Protein AF-A0A353UCX5-F1 (afdb_monomer_lite)

Foldseek 3Di:
DDPPPPPVVPPQPVVQLVVLVVVLVVLVCVCVVCVVVLCVQCVPDDVSVCVVVVSVVVNCVSVVSNVQSVCSNVVNDDDDPDPPPD

pLDDT: mean 86.73, std 15.55, range [43.47, 98.12]

Radius of gyration: 20.09 Å; chains: 1; bounding box: 61×15×47 Å

Sequence (86 aa):
MSGYNKNVRKKKPYGNMIVMGIIAIALYAALLLNQDVINNTFGKGGIYAFLPIITAFVFSYFHGAFTGSFWTVLGIEAAKKKREVK

Secondary structure (DSSP, 8-state):
---------PPP-HHHHHHHHHHHHHHHHHHHHTHHHHHHHHTT-GGGGHHHHHHHHHHHHHHHHHHHHHHHHHT--PPP------

Structure (mmCIF, N/CA/C/O backbone):
data_AF-A0A353UCX5-F1
#
_entry.id   AF-A0A353UCX5-F1
#
loop_
_atom_site.group_PDB
_atom_site.id
_atom_site.type_symbol
_atom_site.label_atom_id
_atom_site.label_alt_id
_atom_site.label_comp_id
_atom_site.label_asym_id
_atom_site.label_entity_id
_atom_site.label_seq_id
_atom_site.pdbx_PDB_ins_code
_atom_site.Cartn_x
_atom_site.Cartn_y
_atom_site.Cartn_z
_atom_site.occupancy
_atom_site.B_iso_or_equiv
_atom_site.a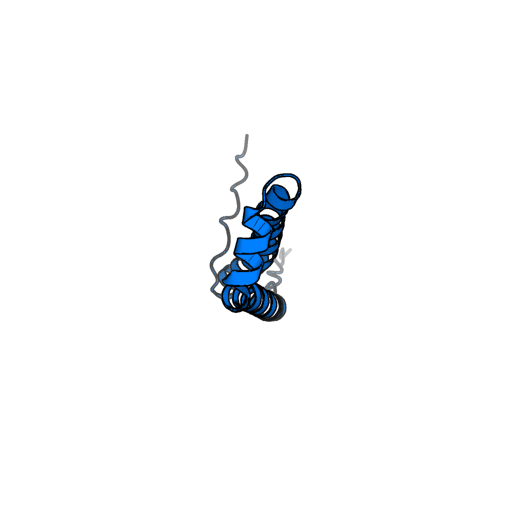uth_seq_id
_atom_site.auth_comp_id
_atom_site.auth_asym_id
_atom_site.auth_atom_id
_atom_site.pdbx_PDB_model_num
ATOM 1 N N . MET A 1 1 ? -44.770 -4.918 23.621 1.00 43.47 1 MET A N 1
ATOM 2 C CA . MET A 1 1 ? -43.672 -5.912 23.630 1.00 43.47 1 MET A CA 1
ATOM 3 C C . MET A 1 1 ? -42.394 -5.235 23.164 1.00 43.47 1 MET A C 1
ATOM 5 O O . MET A 1 1 ? -42.387 -4.638 22.098 1.00 43.47 1 MET A O 1
ATOM 9 N N . SER A 1 2 ? -41.371 -5.247 24.020 1.00 46.06 2 SER A N 1
ATOM 10 C CA . SER A 1 2 ? -40.095 -4.544 23.848 1.00 46.06 2 SER A CA 1
ATOM 11 C C . SER A 1 2 ? -39.315 -5.085 22.646 1.00 46.06 2 SER A C 1
ATOM 13 O O . SER A 1 2 ? -38.816 -6.209 22.672 1.00 46.06 2 SER A O 1
ATOM 15 N N . GLY A 1 3 ? -39.226 -4.284 21.582 1.00 52.47 3 GLY A N 1
ATOM 16 C CA . GLY A 1 3 ? -38.335 -4.523 20.451 1.00 52.47 3 GLY A CA 1
ATOM 17 C C . GLY A 1 3 ? -36.902 -4.225 20.871 1.00 52.47 3 GLY A C 1
ATOM 18 O O . GLY A 1 3 ? -36.398 -3.130 20.637 1.00 52.47 3 GLY A O 1
ATOM 19 N N . TYR A 1 4 ? -36.270 -5.185 21.546 1.00 48.81 4 TYR A N 1
ATOM 20 C CA . TYR A 1 4 ? -34.884 -5.102 21.992 1.00 48.81 4 TYR A CA 1
ATOM 21 C C . TYR A 1 4 ? -33.976 -4.936 20.763 1.00 48.81 4 TYR A C 1
ATOM 23 O O . TYR A 1 4 ? -33.613 -5.903 20.087 1.00 48.81 4 TYR A O 1
ATOM 31 N N . ASN A 1 5 ? -33.640 -3.684 20.436 1.00 54.84 5 ASN A N 1
ATOM 32 C CA . ASN A 1 5 ? -32.642 -3.342 19.435 1.00 54.84 5 ASN A CA 1
ATOM 33 C C . ASN A 1 5 ? -31.287 -3.764 19.999 1.00 54.84 5 ASN A C 1
ATOM 35 O O . ASN A 1 5 ? -30.603 -3.020 20.704 1.00 54.84 5 ASN A O 1
ATOM 39 N N . LYS A 1 6 ? -30.949 -5.025 19.739 1.00 44.62 6 LYS A N 1
ATOM 40 C CA . LYS A 1 6 ? -29.635 -5.592 19.986 1.00 44.62 6 LYS A CA 1
ATOM 41 C C . LYS A 1 6 ? -28.638 -4.851 19.101 1.00 44.62 6 LYS A C 1
ATOM 43 O O . LYS A 1 6 ? -28.312 -5.270 17.994 1.00 44.62 6 LYS A O 1
ATOM 48 N N . ASN A 1 7 ? -28.157 -3.728 19.628 1.00 54.50 7 ASN A N 1
ATOM 49 C CA . ASN A 1 7 ? -26.928 -3.073 19.224 1.00 54.50 7 ASN A CA 1
ATOM 50 C C . ASN A 1 7 ? -25.793 -4.057 19.505 1.00 54.50 7 ASN A C 1
ATOM 52 O O . ASN A 1 7 ? -25.119 -3.985 20.532 1.00 54.50 7 ASN A O 1
ATOM 56 N N . VAL A 1 8 ? -25.619 -5.032 18.612 1.00 52.78 8 VAL A N 1
ATOM 57 C CA . VAL A 1 8 ? -24.436 -5.880 18.594 1.00 52.78 8 VAL A CA 1
ATOM 58 C C . VAL A 1 8 ? -23.288 -4.917 18.326 1.00 52.78 8 VAL A C 1
ATOM 60 O O . VAL A 1 8 ? -23.096 -4.487 17.189 1.00 52.78 8 VAL A O 1
ATOM 63 N N . ARG A 1 9 ? -22.588 -4.487 19.385 1.00 56.50 9 ARG A N 1
ATOM 64 C CA . ARG A 1 9 ? -21.359 -3.699 19.271 1.00 56.50 9 ARG A CA 1
ATOM 65 C C . ARG A 1 9 ? -20.426 -4.513 18.382 1.00 56.50 9 ARG A C 1
ATOM 67 O O . ARG A 1 9 ? -19.852 -5.501 18.839 1.00 56.50 9 ARG A O 1
ATOM 74 N N . LYS A 1 10 ? -20.337 -4.160 17.097 1.00 63.25 10 LYS A N 1
ATOM 75 C CA . LYS A 1 10 ? -19.392 -4.798 16.183 1.00 63.25 10 LYS A CA 1
ATOM 76 C C . LYS A 1 10 ? -18.014 -4.619 16.810 1.00 63.25 10 LYS A C 1
ATOM 78 O O . LYS A 1 10 ? -17.621 -3.495 17.120 1.00 63.25 10 LYS A O 1
ATOM 83 N N . LYS A 1 11 ? -17.314 -5.726 17.081 1.00 73.19 11 LYS A N 1
ATOM 84 C CA . LYS A 1 11 ? -15.942 -5.654 17.590 1.00 73.19 11 LYS A CA 1
ATOM 85 C C . LYS A 1 11 ? -15.118 -4.851 16.586 1.00 73.19 11 LYS A C 1
ATOM 87 O O . LYS A 1 11 ? -15.156 -5.137 15.391 1.00 73.19 11 LYS A O 1
ATOM 92 N N . LYS A 1 12 ? -14.395 -3.845 17.081 1.00 82.62 12 LYS A N 1
ATOM 93 C CA . LYS A 1 12 ? -13.485 -3.043 16.261 1.00 82.62 12 LYS A CA 1
ATOM 94 C C . LYS A 1 12 ? -12.423 -3.962 15.629 1.00 82.62 12 LYS A C 1
ATOM 96 O O . LYS A 1 12 ? -11.904 -4.838 16.328 1.00 82.62 12 LYS A O 1
ATOM 101 N N . PRO A 1 13 ? -12.089 -3.793 14.338 1.00 90.56 13 PRO A N 1
ATOM 102 C CA . PRO A 1 13 ? -11.265 -4.734 13.575 1.00 90.56 13 PRO A CA 1
ATOM 103 C C . PRO A 1 13 ? -9.755 -4.572 13.839 1.00 90.56 13 PRO A C 1
ATOM 105 O O . PRO A 1 13 ? -8.960 -4.491 12.906 1.00 90.56 13 PRO A O 1
ATOM 108 N N . TYR A 1 14 ? -9.335 -4.543 15.109 1.00 92.38 14 TYR A N 1
ATOM 109 C CA . TYR A 1 14 ? -7.933 -4.331 15.499 1.00 92.38 14 TYR A CA 1
ATOM 110 C C . TYR A 1 14 ? -6.975 -5.364 14.894 1.00 92.38 14 TYR A C 1
ATOM 112 O O . TYR A 1 14 ? -5.933 -4.994 14.365 1.00 92.38 14 TYR A O 1
ATOM 120 N N . GLY A 1 15 ? -7.342 -6.650 14.929 1.00 91.69 15 GLY A N 1
ATOM 121 C CA . GLY A 1 15 ? -6.501 -7.718 14.380 1.00 91.69 15 GLY A CA 1
ATOM 122 C C . GLY A 1 15 ? -6.271 -7.558 12.877 1.00 91.69 15 GLY A C 1
ATOM 123 O O . GLY A 1 15 ? -5.135 -7.612 12.417 1.00 91.69 15 GLY A O 1
ATOM 124 N N . ASN A 1 16 ? -7.338 -7.268 12.124 1.00 91.44 16 ASN A N 1
ATOM 125 C CA . ASN A 1 16 ? -7.235 -7.030 10.686 1.00 91.44 16 ASN A CA 1
ATOM 126 C C . ASN A 1 16 ? -6.394 -5.782 10.378 1.00 91.44 16 ASN A C 1
ATOM 128 O O . ASN A 1 16 ? -5.558 -5.817 9.483 1.00 91.44 16 ASN A O 1
ATOM 132 N N . MET A 1 17 ? -6.565 -4.703 11.153 1.00 95.50 17 MET A N 1
ATOM 133 C CA . MET A 1 17 ? -5.764 -3.484 11.012 1.00 95.50 17 MET A CA 1
ATOM 134 C C . MET A 1 17 ? -4.269 -3.765 11.201 1.00 95.50 17 MET A C 1
ATOM 136 O O . MET A 1 17 ? -3.469 -3.335 10.377 1.00 95.50 17 MET A O 1
ATOM 140 N N . ILE A 1 18 ? -3.886 -4.492 12.254 1.00 96.69 18 ILE A N 1
ATOM 141 C CA . ILE A 1 18 ? -2.473 -4.772 12.548 1.00 96.69 18 ILE A CA 1
ATOM 142 C C . ILE A 1 18 ? -1.858 -5.654 11.460 1.00 96.69 18 ILE A C 1
ATOM 144 O O . ILE A 1 18 ? -0.807 -5.310 10.926 1.00 96.69 18 ILE A O 1
ATOM 148 N N . VAL A 1 19 ? -2.518 -6.755 11.087 1.00 97.25 19 VAL A N 1
ATOM 149 C CA . VAL A 1 19 ? -1.997 -7.681 10.068 1.00 97.25 19 VAL A CA 1
ATOM 150 C C . VAL A 1 19 ? -1.855 -6.985 8.714 1.00 97.25 19 VAL A C 1
ATOM 152 O O . VAL A 1 19 ? -0.781 -7.029 8.116 1.00 97.25 19 VAL A O 1
ATOM 155 N N . MET A 1 20 ? -2.896 -6.285 8.251 1.00 95.88 20 MET A N 1
ATOM 156 C CA . MET A 1 20 ? -2.842 -5.561 6.975 1.00 95.88 20 MET A CA 1
ATOM 157 C C . MET A 1 20 ? -1.833 -4.409 7.015 1.00 95.88 20 MET A C 1
ATOM 159 O O . MET A 1 20 ? -1.171 -4.151 6.015 1.00 95.88 20 MET A O 1
ATOM 163 N N . GLY A 1 21 ? -1.672 -3.748 8.165 1.00 96.19 21 GLY A N 1
ATOM 164 C CA . GLY A 1 21 ? -0.666 -2.707 8.369 1.00 96.19 21 GLY A CA 1
ATOM 165 C C . GLY A 1 21 ? 0.763 -3.242 8.272 1.00 96.19 21 GLY A C 1
ATOM 166 O O . GLY A 1 21 ? 1.575 -2.660 7.559 1.00 96.19 21 GLY A O 1
ATOM 167 N N . ILE A 1 22 ? 1.061 -4.379 8.911 1.00 98.12 22 ILE A N 1
ATOM 168 C CA . ILE A 1 22 ? 2.371 -5.045 8.805 1.00 98.12 22 ILE A CA 1
ATOM 169 C C . ILE A 1 22 ? 2.653 -5.439 7.353 1.00 98.12 22 ILE A C 1
ATOM 171 O O . ILE A 1 22 ? 3.743 -5.171 6.853 1.00 98.12 22 ILE A O 1
ATOM 175 N N . ILE A 1 23 ? 1.669 -6.021 6.659 1.00 97.94 23 ILE A N 1
ATOM 176 C CA . ILE A 1 23 ? 1.817 -6.389 5.244 1.00 97.94 23 ILE A CA 1
ATOM 177 C C . ILE A 1 23 ? 2.071 -5.142 4.389 1.00 97.94 23 ILE A C 1
ATOM 179 O O . ILE A 1 23 ? 2.991 -5.143 3.576 1.00 97.94 23 ILE A O 1
ATOM 183 N N . ALA A 1 24 ? 1.312 -4.061 4.588 1.00 97.38 24 ALA A N 1
ATOM 184 C CA . ALA A 1 24 ? 1.509 -2.815 3.853 1.00 97.38 24 ALA A CA 1
ATOM 185 C C . ALA A 1 24 ? 2.909 -2.229 4.098 1.00 97.38 24 ALA A C 1
ATOM 187 O O . ALA A 1 24 ? 3.591 -1.876 3.139 1.00 97.38 24 ALA A O 1
ATOM 188 N N . ILE A 1 25 ? 3.369 -2.178 5.353 1.00 97.88 25 ILE A N 1
ATOM 189 C CA . ILE A 1 25 ? 4.720 -1.713 5.702 1.00 97.88 25 ILE A CA 1
ATOM 190 C C . ILE A 1 25 ? 5.779 -2.582 5.023 1.00 97.88 25 ILE A C 1
ATOM 192 O O . ILE A 1 25 ? 6.705 -2.041 4.425 1.00 97.88 25 ILE A O 1
ATOM 196 N N . ALA A 1 26 ? 5.635 -3.908 5.067 1.00 98.06 26 ALA A N 1
ATOM 197 C CA . ALA A 1 26 ? 6.565 -4.828 4.421 1.00 98.06 26 ALA A CA 1
ATOM 198 C C . ALA A 1 26 ? 6.609 -4.624 2.898 1.00 98.06 26 ALA A C 1
ATOM 200 O O . ALA A 1 26 ? 7.693 -4.604 2.320 1.00 98.06 26 ALA A O 1
ATOM 201 N N . LEU A 1 27 ? 5.455 -4.410 2.258 1.00 97.56 27 LEU A N 1
ATOM 202 C CA . LEU A 1 27 ? 5.374 -4.096 0.831 1.00 97.56 27 LEU A CA 1
ATOM 203 C C . LEU A 1 27 ? 6.094 -2.781 0.507 1.00 97.56 27 LEU A C 1
ATOM 205 O O . LEU A 1 27 ? 6.949 -2.766 -0.377 1.00 97.56 27 LEU A O 1
ATOM 209 N N . TYR A 1 28 ? 5.808 -1.695 1.236 1.00 97.19 28 TYR A N 1
ATOM 210 C CA . TYR A 1 28 ? 6.495 -0.412 1.044 1.00 97.19 28 TYR A CA 1
ATOM 211 C C . TYR A 1 28 ? 8.000 -0.525 1.294 1.00 97.19 28 TYR A C 1
ATOM 213 O O . TYR A 1 28 ? 8.782 -0.009 0.501 1.00 97.19 28 TYR A O 1
ATOM 221 N N . ALA A 1 29 ? 8.417 -1.229 2.345 1.00 97.81 29 ALA A N 1
ATOM 222 C CA . ALA A 1 29 ? 9.827 -1.454 2.637 1.00 97.81 29 ALA A CA 1
ATOM 223 C C . ALA A 1 29 ? 10.509 -2.229 1.504 1.00 97.81 29 ALA A C 1
ATOM 225 O O . ALA A 1 29 ? 11.548 -1.799 1.016 1.00 97.81 29 ALA A O 1
ATOM 226 N N . ALA A 1 30 ? 9.908 -3.321 1.025 1.00 96.44 30 ALA A N 1
ATOM 227 C CA . ALA A 1 30 ? 10.450 -4.093 -0.088 1.00 96.44 30 ALA A CA 1
ATOM 228 C C . ALA A 1 30 ? 10.569 -3.248 -1.367 1.00 96.44 30 ALA A C 1
ATOM 230 O O . ALA A 1 30 ? 11.594 -3.315 -2.044 1.00 96.44 30 ALA A O 1
ATOM 231 N N . LEU A 1 31 ? 9.562 -2.424 -1.672 1.00 96.06 31 LEU A N 1
ATOM 232 C CA . LEU A 1 31 ? 9.569 -1.539 -2.838 1.00 96.06 31 LEU A CA 1
ATOM 233 C C . LEU A 1 31 ? 10.667 -0.471 -2.742 1.00 96.06 31 LEU A C 1
ATOM 235 O O . LEU A 1 31 ? 11.390 -0.240 -3.709 1.00 96.06 31 LEU A O 1
ATOM 239 N N . LEU A 1 32 ? 10.794 0.176 -1.581 1.00 95.94 32 LEU A N 1
ATOM 240 C CA . LEU A 1 32 ? 11.714 1.296 -1.379 1.00 95.94 32 LEU A CA 1
ATOM 241 C C . LEU A 1 32 ? 13.167 0.849 -1.176 1.00 95.94 32 LEU A C 1
ATOM 243 O O . LEU A 1 32 ? 14.079 1.535 -1.623 1.00 95.94 32 LEU A O 1
ATOM 247 N N . LEU A 1 33 ? 13.401 -0.306 -0.553 1.00 97.81 33 LEU A N 1
ATOM 248 C CA . LEU A 1 33 ? 14.753 -0.842 -0.364 1.00 97.81 33 LEU A CA 1
ATOM 249 C C . LEU A 1 33 ? 15.335 -1.456 -1.644 1.00 97.81 33 LEU A C 1
ATOM 251 O O . LEU A 1 33 ? 16.550 -1.555 -1.765 1.00 97.81 33 LEU A O 1
ATOM 255 N N . ASN A 1 34 ? 14.493 -1.860 -2.600 1.00 96.25 34 ASN A N 1
ATOM 256 C CA . ASN A 1 34 ? 14.921 -2.493 -3.853 1.00 96.25 34 ASN A CA 1
ATOM 257 C C . ASN A 1 34 ? 14.678 -1.595 -5.081 1.00 96.25 34 ASN A C 1
ATOM 259 O O . ASN A 1 34 ? 14.484 -2.102 -6.188 1.00 96.25 34 ASN A O 1
ATOM 263 N N . GLN A 1 35 ? 14.671 -0.268 -4.902 1.00 93.94 35 GLN A N 1
ATOM 264 C CA . GLN A 1 35 ? 14.329 0.690 -5.962 1.00 93.94 35 GLN A CA 1
ATOM 265 C C . GLN A 1 35 ? 15.156 0.517 -7.236 1.00 93.94 35 GLN A C 1
ATOM 267 O O . GLN A 1 35 ? 14.581 0.545 -8.321 1.00 93.94 35 GLN A O 1
ATOM 272 N N . ASP A 1 36 ? 16.463 0.278 -7.130 1.00 94.81 36 ASP A N 1
ATOM 273 C CA . ASP A 1 36 ? 17.329 0.112 -8.304 1.00 94.81 36 ASP A CA 1
ATOM 274 C C . ASP A 1 36 ? 16.901 -1.083 -9.167 1.00 94.81 36 ASP A C 1
ATOM 276 O O . ASP A 1 36 ? 16.753 -0.975 -10.386 1.00 94.81 36 ASP A O 1
ATOM 280 N N . VAL A 1 37 ? 16.623 -2.224 -8.528 1.00 94.19 37 VAL A N 1
ATOM 281 C CA . VAL A 1 37 ? 16.177 -3.453 -9.203 1.00 94.19 37 VAL A CA 1
ATOM 282 C C . VAL A 1 37 ? 14.794 -3.260 -9.820 1.00 94.19 37 VAL A C 1
ATOM 284 O O . VAL A 1 37 ? 14.551 -3.677 -10.958 1.00 94.19 37 VAL A O 1
ATOM 287 N N . ILE A 1 38 ? 13.889 -2.617 -9.084 1.00 94.31 38 ILE A N 1
ATOM 288 C CA . ILE A 1 38 ? 12.513 -2.385 -9.520 1.00 94.31 38 ILE A CA 1
ATOM 289 C C . ILE A 1 38 ? 12.480 -1.419 -10.698 1.00 94.31 38 ILE A C 1
ATOM 291 O O . ILE A 1 38 ? 11.886 -1.749 -11.720 1.00 94.31 38 ILE A O 1
ATOM 295 N N . ASN A 1 39 ? 13.173 -0.286 -10.615 1.00 94.62 39 ASN A N 1
ATOM 296 C CA . ASN A 1 39 ? 13.220 0.705 -11.687 1.00 94.62 39 ASN A CA 1
ATOM 297 C C . ASN A 1 39 ? 13.867 0.130 -12.951 1.00 94.62 39 ASN A C 1
ATOM 299 O O . ASN A 1 39 ? 13.322 0.292 -14.042 1.00 94.62 39 ASN A O 1
ATOM 303 N N . ASN A 1 40 ? 14.968 -0.616 -12.810 1.00 95.31 40 ASN A N 1
ATOM 304 C CA . ASN A 1 40 ? 15.605 -1.286 -13.943 1.00 95.31 40 ASN A CA 1
ATOM 305 C C . ASN A 1 40 ? 14.694 -2.357 -14.568 1.00 95.31 40 ASN A C 1
ATOM 307 O O . ASN A 1 40 ? 14.733 -2.587 -15.771 1.00 95.31 40 ASN A O 1
ATOM 311 N N . THR A 1 41 ? 13.850 -3.026 -13.782 1.00 93.44 41 THR A N 1
ATOM 312 C CA . THR A 1 41 ? 12.930 -4.045 -14.308 1.00 93.44 41 THR A CA 1
ATOM 313 C C . THR A 1 41 ? 11.691 -3.417 -14.941 1.00 93.44 41 THR A C 1
ATOM 315 O O . THR A 1 41 ? 11.313 -3.796 -16.045 1.00 93.44 41 THR A O 1
ATOM 318 N N . PHE A 1 42 ? 11.070 -2.445 -14.277 1.00 94.56 42 PHE A N 1
ATOM 319 C CA . PHE A 1 42 ? 9.819 -1.820 -14.711 1.00 94.56 42 PHE A CA 1
ATOM 320 C C . PHE A 1 42 ? 10.061 -0.874 -15.897 1.00 94.56 42 PHE A C 1
ATOM 322 O O . PHE A 1 42 ? 9.205 -0.745 -16.769 1.00 94.56 42 PHE A O 1
ATOM 329 N N . GLY A 1 43 ? 11.251 -0.267 -15.973 1.00 91.94 43 GLY A N 1
ATOM 330 C CA . GLY A 1 43 ? 11.668 0.626 -17.055 1.00 91.94 43 GLY A CA 1
ATOM 331 C C . GLY A 1 43 ? 12.013 -0.069 -18.376 1.00 91.94 43 GLY A C 1
ATOM 332 O O . GLY A 1 43 ? 12.136 0.609 -19.392 1.00 91.94 43 GLY A O 1
ATOM 333 N N . LYS A 1 44 ? 12.123 -1.407 -18.408 1.00 93.62 44 LYS A N 1
ATOM 334 C CA . LYS A 1 44 ? 12.413 -2.171 -19.642 1.00 93.62 44 LYS A CA 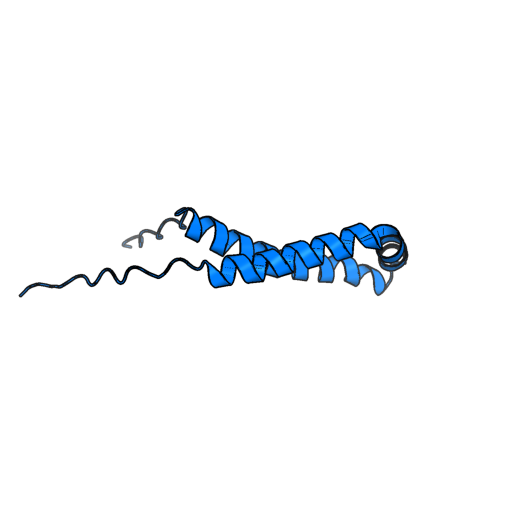1
ATOM 335 C C . LYS A 1 44 ? 11.310 -2.083 -20.700 1.00 93.62 44 LYS A C 1
ATOM 337 O O . LYS A 1 44 ? 11.559 -2.407 -21.858 1.00 93.62 44 LYS A O 1
ATOM 342 N N . GLY A 1 45 ? 10.101 -1.661 -20.326 1.00 90.44 45 GLY A N 1
ATOM 343 C CA . GLY A 1 45 ? 8.967 -1.575 -21.245 1.00 90.44 45 GLY A CA 1
ATOM 344 C C . GLY A 1 45 ? 8.480 -2.946 -21.737 1.00 90.44 45 GLY A C 1
ATOM 345 O O . GLY A 1 45 ? 8.726 -3.980 -21.114 1.00 90.44 45 GLY A O 1
ATOM 346 N N . GLY A 1 46 ? 7.730 -2.966 -22.842 1.00 93.31 46 GLY A N 1
ATOM 347 C CA . GLY A 1 46 ? 7.122 -4.194 -23.366 1.00 93.31 46 GLY A CA 1
ATOM 348 C C . GLY A 1 46 ? 6.219 -4.869 -22.329 1.00 93.31 46 GLY A C 1
ATOM 349 O O . GLY A 1 46 ? 5.413 -4.210 -21.675 1.00 93.31 46 GLY A O 1
ATOM 350 N N . ILE A 1 47 ? 6.384 -6.179 -22.126 1.00 93.62 47 ILE A N 1
ATOM 351 C CA . ILE A 1 47 ? 5.622 -6.920 -21.109 1.00 93.62 47 ILE A CA 1
ATOM 352 C C . ILE A 1 47 ? 5.920 -6.440 -19.675 1.00 93.62 47 ILE A C 1
ATOM 354 O O . ILE A 1 47 ? 5.063 -6.532 -18.798 1.00 93.62 47 ILE A O 1
ATOM 358 N N . TYR A 1 48 ? 7.100 -5.863 -19.427 1.00 92.62 48 TYR A N 1
ATOM 359 C CA . TYR A 1 48 ? 7.476 -5.362 -18.104 1.00 92.62 48 TYR A CA 1
ATOM 360 C C . TYR A 1 48 ? 6.691 -4.107 -17.700 1.00 92.62 48 TYR A C 1
ATOM 362 O O . TYR A 1 48 ? 6.592 -3.819 -16.509 1.00 92.62 48 TYR A O 1
ATOM 370 N N . ALA A 1 49 ? 6.054 -3.408 -18.649 1.00 93.50 49 ALA A N 1
ATOM 371 C CA . ALA A 1 49 ? 5.186 -2.265 -18.358 1.00 93.50 49 ALA A CA 1
ATOM 372 C C . ALA A 1 49 ? 3.924 -2.652 -17.560 1.00 93.50 49 ALA A C 1
ATOM 374 O O . ALA A 1 49 ? 3.316 -1.800 -16.914 1.00 93.50 49 ALA A O 1
ATOM 375 N N . PHE A 1 50 ? 3.544 -3.935 -17.541 1.00 96.50 50 PHE A N 1
ATOM 376 C CA . PHE A 1 50 ? 2.452 -4.420 -16.693 1.00 96.50 50 PHE A CA 1
ATOM 377 C C . PHE A 1 50 ? 2.843 -4.538 -15.216 1.00 96.50 50 PHE A C 1
ATOM 379 O O . PHE A 1 50 ? 1.970 -4.477 -14.352 1.00 96.50 50 PHE A O 1
ATOM 386 N N . LEU A 1 51 ? 4.135 -4.669 -14.902 1.00 95.50 51 LEU A N 1
ATOM 387 C CA . LEU A 1 51 ? 4.604 -4.803 -13.523 1.00 95.50 51 LEU A CA 1
ATOM 388 C C . LEU A 1 51 ? 4.204 -3.621 -12.623 1.00 95.50 51 LEU A C 1
ATOM 390 O O . LEU A 1 51 ? 3.584 -3.892 -11.595 1.00 95.50 51 LEU A O 1
ATOM 394 N N . PRO A 1 52 ? 4.441 -2.338 -12.977 1.00 95.62 52 PRO A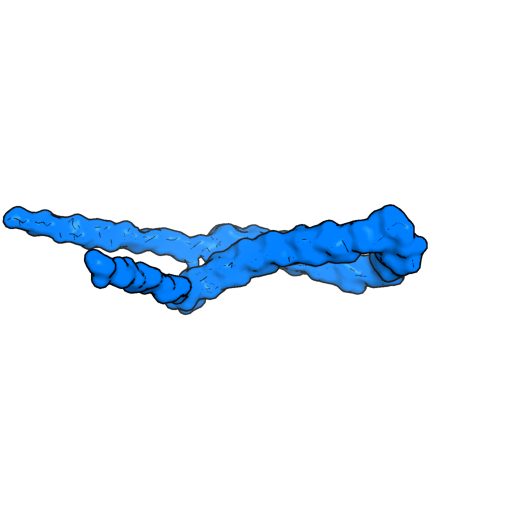 N 1
ATOM 395 C CA . PRO A 1 52 ? 4.001 -1.221 -12.137 1.00 95.62 52 PRO A CA 1
ATOM 396 C C . PRO A 1 52 ? 2.481 -1.181 -11.938 1.00 95.62 52 PRO A C 1
ATOM 398 O O . PRO A 1 52 ? 2.019 -0.792 -10.868 1.00 95.62 52 PRO A O 1
ATOM 401 N N . ILE A 1 53 ? 1.700 -1.627 -12.926 1.00 96.31 53 ILE A N 1
ATOM 402 C CA . ILE A 1 53 ? 0.234 -1.692 -12.840 1.00 96.31 53 ILE A CA 1
ATOM 403 C C . ILE A 1 53 ? -0.186 -2.743 -11.807 1.00 96.31 53 ILE A C 1
ATOM 405 O O . ILE A 1 53 ? -0.980 -2.461 -10.909 1.00 96.31 53 ILE A O 1
ATOM 409 N N . ILE A 1 54 ? 0.380 -3.949 -11.901 1.00 97.38 54 ILE A N 1
ATOM 410 C CA . ILE A 1 54 ? 0.125 -5.037 -10.949 1.00 97.38 54 ILE A CA 1
ATOM 411 C C . ILE A 1 54 ? 0.550 -4.611 -9.542 1.00 97.38 54 ILE A C 1
ATOM 413 O O . ILE A 1 54 ? -0.214 -4.777 -8.591 1.00 97.38 54 ILE A O 1
ATOM 417 N N . THR A 1 55 ? 1.735 -4.012 -9.407 1.00 96.62 55 THR A N 1
ATOM 418 C CA . THR A 1 55 ? 2.221 -3.478 -8.134 1.00 96.62 55 THR A CA 1
ATOM 419 C C . THR A 1 55 ? 1.249 -2.449 -7.565 1.00 96.62 55 THR A C 1
ATOM 421 O O . THR A 1 55 ? 0.880 -2.567 -6.399 1.00 96.62 55 THR A O 1
ATOM 424 N N . ALA A 1 56 ? 0.761 -1.499 -8.367 1.00 96.75 56 ALA A N 1
ATOM 425 C CA . ALA A 1 56 ? -0.218 -0.518 -7.909 1.00 96.75 56 ALA A CA 1
ATOM 426 C C . ALA A 1 56 ? -1.482 -1.191 -7.344 1.00 96.75 56 ALA A C 1
ATOM 428 O O . ALA A 1 56 ? -1.895 -0.855 -6.236 1.00 96.75 56 ALA A O 1
ATO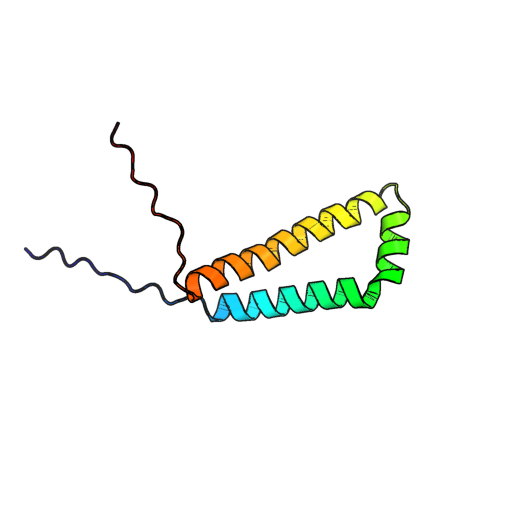M 429 N N . PHE A 1 57 ? -2.041 -2.196 -8.029 1.00 98.12 57 PHE A N 1
ATOM 430 C CA . PHE A 1 57 ? -3.217 -2.929 -7.540 1.00 98.12 57 PHE A CA 1
ATOM 431 C C . PHE A 1 57 ? -2.961 -3.694 -6.239 1.00 98.12 57 PHE A C 1
ATOM 433 O O . PHE A 1 57 ? -3.791 -3.644 -5.328 1.00 98.12 57 PHE A O 1
ATOM 440 N N . VAL A 1 58 ? -1.814 -4.369 -6.126 1.00 97.94 58 VAL A N 1
ATOM 441 C CA . VAL A 1 58 ? -1.419 -5.072 -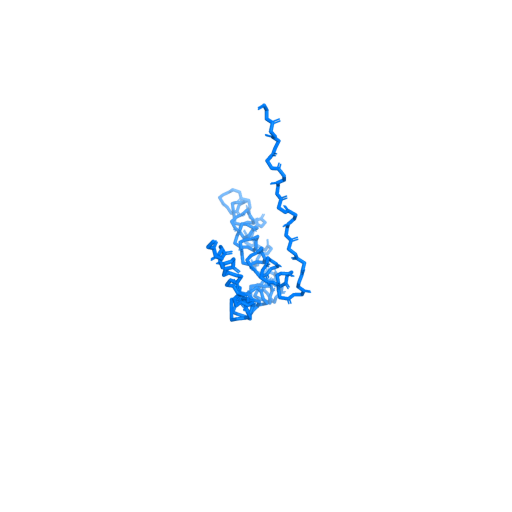4.896 1.00 97.94 58 VAL A CA 1
ATOM 442 C C . VAL A 1 58 ? -1.350 -4.088 -3.727 1.00 97.94 58 VAL A C 1
ATOM 444 O O . VAL A 1 58 ? -1.953 -4.325 -2.678 1.00 97.94 58 VAL A O 1
ATOM 447 N N . PHE A 1 59 ? -0.685 -2.948 -3.918 1.00 97.69 59 PHE A N 1
ATOM 448 C CA . PHE A 1 59 ? -0.592 -1.910 -2.893 1.00 97.69 59 PHE A CA 1
ATOM 449 C C . PHE A 1 59 ? -1.959 -1.322 -2.547 1.00 97.69 59 PHE A C 1
ATOM 451 O O . PHE A 1 59 ? -2.282 -1.216 -1.365 1.00 97.69 59 PHE A O 1
ATOM 458 N N . SER A 1 60 ? -2.788 -0.994 -3.541 1.00 97.00 60 SER 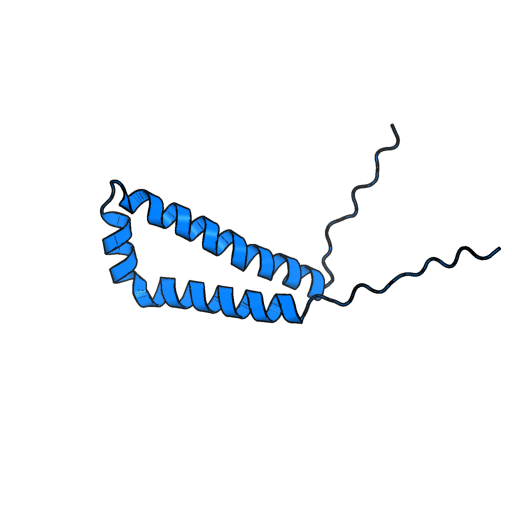A N 1
ATOM 459 C CA . SER A 1 60 ? -4.145 -0.485 -3.316 1.00 97.00 60 SER A CA 1
ATOM 460 C C . SER A 1 60 ? -4.993 -1.448 -2.491 1.00 97.00 60 SER A C 1
ATOM 462 O O . SER A 1 60 ? -5.719 -1.002 -1.604 1.00 97.00 60 SER A O 1
ATOM 464 N N . TYR A 1 61 ? -4.882 -2.756 -2.729 1.00 96.81 61 TYR A N 1
ATOM 465 C CA . TYR A 1 61 ? -5.622 -3.756 -1.965 1.00 96.81 61 TYR A CA 1
ATOM 466 C C . TYR A 1 61 ? -5.195 -3.782 -0.491 1.00 96.81 61 TYR A C 1
ATOM 468 O O . TYR A 1 61 ? -6.028 -3.592 0.396 1.00 96.81 61 TYR A O 1
ATOM 476 N N . PHE A 1 62 ? -3.901 -3.970 -0.212 1.00 97.50 62 PHE A N 1
ATOM 477 C CA . PHE A 1 62 ? -3.419 -4.107 1.167 1.00 97.50 62 PHE A CA 1
ATOM 478 C C . PHE A 1 62 ? -3.483 -2.790 1.945 1.00 97.50 62 PHE A C 1
ATOM 480 O O . PHE A 1 62 ? -3.973 -2.762 3.077 1.00 97.50 62 PHE A O 1
ATOM 487 N N . HIS A 1 63 ? -3.062 -1.683 1.331 1.00 96.25 63 HIS A N 1
ATOM 488 C CA . HIS A 1 63 ? -3.174 -0.357 1.934 1.00 96.25 63 HIS A CA 1
ATOM 489 C C . HIS A 1 63 ? -4.645 0.051 2.119 1.00 96.25 63 HIS A C 1
ATOM 491 O O . HIS A 1 63 ? -5.012 0.599 3.158 1.00 96.25 63 HIS A O 1
ATOM 497 N N . GLY A 1 64 ? -5.522 -0.271 1.164 1.00 94.75 64 GLY A N 1
ATOM 498 C CA . GLY A 1 64 ? -6.966 -0.043 1.271 1.00 94.75 64 GLY A CA 1
ATOM 499 C C . GLY A 1 64 ? -7.612 -0.836 2.413 1.00 94.75 64 GLY A C 1
ATOM 500 O O . GLY A 1 64 ? -8.352 -0.279 3.225 1.00 94.75 64 GLY A O 1
ATOM 501 N N . ALA A 1 65 ? -7.291 -2.125 2.538 1.00 94.94 65 ALA A N 1
ATOM 502 C CA . ALA A 1 65 ? -7.788 -2.972 3.624 1.00 94.94 65 ALA A CA 1
ATOM 503 C C . ALA A 1 65 ? -7.314 -2.485 5.007 1.00 94.94 65 ALA A C 1
ATOM 505 O O . ALA A 1 65 ? -8.093 -2.470 5.974 1.00 94.94 65 ALA A O 1
ATOM 506 N N . PHE A 1 66 ? -6.055 -2.043 5.090 1.00 96.31 66 PHE A N 1
ATOM 507 C CA . PHE A 1 66 ? -5.501 -1.396 6.274 1.00 96.31 66 PHE A CA 1
ATOM 508 C C . PHE A 1 66 ? -6.258 -0.106 6.608 1.00 96.31 66 PHE A C 1
ATOM 510 O O . PHE A 1 66 ? -6.803 0.002 7.705 1.00 96.31 66 PHE A O 1
ATOM 517 N N . THR A 1 67 ? -6.345 0.841 5.669 1.00 95.25 67 THR A N 1
ATOM 518 C CA . THR A 1 67 ? -6.968 2.157 5.898 1.00 95.25 67 THR A CA 1
ATOM 519 C C . THR A 1 67 ? -8.443 2.042 6.275 1.00 95.25 67 THR A C 1
ATOM 521 O O . THR A 1 67 ? -8.884 2.720 7.201 1.00 95.25 67 THR A O 1
ATOM 524 N N . GLY A 1 68 ? -9.206 1.136 5.657 1.00 92.75 68 GLY A N 1
ATOM 525 C CA . GLY A 1 68 ? -10.600 0.892 6.043 1.00 92.75 68 GLY A CA 1
ATOM 526 C C . GLY A 1 68 ? -10.740 0.419 7.496 1.00 92.75 68 GLY A C 1
ATOM 527 O O . GLY A 1 68 ? -11.575 0.926 8.253 1.00 92.75 68 GLY A O 1
ATOM 528 N N . SER A 1 69 ? -9.882 -0.514 7.918 1.00 93.50 69 SER A N 1
ATOM 529 C CA . SER A 1 69 ? -9.862 -1.000 9.305 1.00 93.50 69 SER A CA 1
ATOM 530 C C . SER A 1 69 ? -9.351 0.071 10.273 1.00 93.50 69 SER A C 1
ATOM 532 O O . SER A 1 69 ? -9.897 0.212 11.365 1.00 93.50 69 SER A O 1
ATOM 534 N N . PHE A 1 70 ? -8.353 0.854 9.861 1.00 95.00 70 PHE A N 1
ATOM 535 C CA . PHE A 1 70 ? -7.779 1.968 10.612 1.00 95.00 70 PHE A CA 1
ATOM 536 C C . PHE A 1 70 ? -8.827 3.041 10.925 1.00 95.00 70 PHE A C 1
ATOM 538 O O . PHE A 1 70 ? -9.045 3.353 12.097 1.00 95.00 70 PHE A O 1
ATOM 545 N N . TRP A 1 71 ? -9.557 3.525 9.916 1.00 94.06 71 TRP A N 1
ATOM 546 C CA . TRP A 1 71 ? -10.635 4.498 10.116 1.00 94.06 71 TRP A CA 1
ATOM 547 C C . TRP A 1 71 ? -11.741 3.950 11.023 1.00 94.06 71 TRP A C 1
ATOM 549 O O . TRP A 1 71 ? -12.157 4.626 11.965 1.00 94.06 71 TRP A O 1
ATOM 559 N N . THR A 1 72 ? -12.130 2.685 10.833 1.00 91.50 72 THR A N 1
ATOM 560 C CA . THR A 1 72 ? -13.114 2.008 11.698 1.00 91.50 72 THR A CA 1
ATOM 561 C C . THR A 1 72 ? -12.639 1.935 13.156 1.00 91.50 72 THR A C 1
ATOM 563 O O . THR A 1 72 ? -13.415 2.158 14.087 1.00 91.50 72 THR A O 1
ATOM 566 N N . VAL A 1 73 ? -11.355 1.645 13.392 1.00 92.00 73 VAL A N 1
ATOM 567 C CA . VAL A 1 73 ? -10.767 1.609 14.741 1.00 92.00 73 VAL A CA 1
ATOM 568 C C . VAL A 1 73 ? -10.772 2.998 15.391 1.00 92.00 73 VAL A C 1
ATOM 570 O O . VAL A 1 73 ? -11.134 3.106 16.572 1.00 92.00 73 VAL A O 1
ATOM 573 N N . LEU A 1 74 ? -10.467 4.046 14.618 1.00 92.38 74 LEU A N 1
ATOM 574 C CA . LEU A 1 74 ? -10.571 5.450 15.033 1.00 92.38 74 LEU A CA 1
ATOM 575 C C . LEU A 1 74 ? -12.021 5.921 15.249 1.00 92.38 74 LEU A C 1
ATOM 577 O O . LEU A 1 74 ? -12.237 6.964 15.857 1.00 92.38 74 LEU A O 1
ATOM 581 N N . GLY A 1 75 ? -13.015 5.138 14.820 1.00 86.94 75 GLY A N 1
ATOM 582 C CA . GLY A 1 75 ? -14.437 5.467 14.947 1.00 86.94 75 GLY A CA 1
ATOM 583 C C . GLY A 1 75 ? -14.986 6.318 13.802 1.00 86.94 75 GLY A C 1
ATOM 584 O O . GLY A 1 75 ? -16.097 6.832 13.909 1.00 86.94 75 GLY A O 1
ATOM 585 N N . ILE A 1 76 ? -14.232 6.458 12.710 1.00 88.44 76 ILE A N 1
ATOM 586 C CA . ILE A 1 76 ? -14.674 7.113 11.480 1.00 88.44 76 ILE A CA 1
ATOM 587 C C . ILE A 1 76 ? -15.282 6.029 10.586 1.00 88.44 76 ILE A C 1
ATOM 589 O O . ILE A 1 76 ? -14.576 5.245 9.953 1.00 88.44 76 ILE A O 1
ATOM 593 N N . GLU A 1 77 ? -16.612 5.958 10.571 1.00 79.12 77 GLU A N 1
ATOM 594 C CA . GLU A 1 77 ? -17.371 5.034 9.725 1.00 79.12 77 GLU A CA 1
ATOM 595 C C . GLU A 1 77 ? -18.042 5.783 8.569 1.00 79.12 77 GLU A C 1
ATOM 597 O O . GLU A 1 77 ? -18.436 6.944 8.698 1.00 79.12 77 GLU A O 1
ATOM 602 N N . ALA A 1 78 ? -18.204 5.106 7.430 1.00 80.75 78 ALA A N 1
ATOM 603 C CA . ALA A 1 78 ? -18.944 5.658 6.302 1.00 80.75 78 ALA A CA 1
ATOM 604 C C . ALA A 1 78 ? -20.386 5.986 6.717 1.00 80.75 78 ALA A C 1
ATOM 606 O O . ALA A 1 78 ? -21.063 5.180 7.365 1.00 80.75 78 ALA A O 1
ATOM 607 N N . ALA A 1 79 ? -20.874 7.159 6.305 1.00 79.50 79 ALA A N 1
ATOM 608 C CA . ALA A 1 79 ? -22.250 7.556 6.555 1.00 79.50 79 ALA A CA 1
ATOM 609 C C . ALA A 1 79 ? -23.205 6.489 6.001 1.00 79.50 79 ALA A C 1
ATOM 611 O O . ALA A 1 79 ? -23.123 6.096 4.833 1.00 79.50 79 ALA A O 1
ATOM 612 N N . LYS A 1 80 ? -24.130 6.008 6.839 1.00 77.06 80 LYS A N 1
ATOM 613 C CA . LYS A 1 80 ? -25.169 5.088 6.373 1.00 77.06 80 LYS A CA 1
ATOM 614 C C . LYS A 1 80 ? -26.004 5.822 5.333 1.00 77.06 80 LYS A C 1
ATOM 616 O O . LYS A 1 80 ? -26.648 6.816 5.661 1.00 77.06 80 LYS A O 1
ATOM 621 N N . LYS A 1 81 ? -25.999 5.329 4.091 1.00 72.19 81 LYS A N 1
ATOM 622 C CA . LYS A 1 81 ? -26.847 5.856 3.019 1.00 72.19 81 LYS A CA 1
ATOM 623 C C . LYS A 1 81 ? -28.288 5.890 3.533 1.00 72.19 81 LYS A C 1
ATOM 625 O O . LYS A 1 81 ? -28.867 4.837 3.811 1.00 72.19 81 LYS A O 1
ATOM 630 N N . LYS A 1 82 ? -28.859 7.088 3.690 1.00 62.09 82 LYS A N 1
ATOM 631 C CA . LYS A 1 82 ? -30.292 7.236 3.950 1.00 62.09 82 LYS A CA 1
ATOM 632 C C . LYS A 1 82 ? -30.982 6.596 2.746 1.00 62.09 82 LYS A C 1
ATOM 634 O O . LYS A 1 82 ? -30.695 6.981 1.614 1.00 62.09 82 LYS A O 1
ATOM 639 N N . ARG A 1 83 ? -31.805 5.562 2.954 1.00 66.19 83 ARG A N 1
ATOM 640 C CA . ARG A 1 83 ? -32.685 5.090 1.880 1.00 66.19 83 ARG A CA 1
ATOM 641 C C . ARG A 1 83 ? -33.540 6.293 1.497 1.00 66.19 83 ARG A C 1
ATOM 643 O O . ARG A 1 83 ? -34.304 6.768 2.333 1.00 66.19 83 ARG A O 1
ATOM 650 N N . GLU A 1 84 ? -33.352 6.813 0.290 1.00 65.62 84 GLU A N 1
ATOM 651 C CA . GLU A 1 84 ? -34.333 7.709 -0.304 1.00 65.62 84 GLU A CA 1
ATOM 652 C C . GLU A 1 84 ? -35.623 6.905 -0.389 1.00 65.62 84 GLU A C 1
ATOM 654 O O . GLU A 1 84 ? -35.683 5.861 -1.043 1.00 65.62 84 GLU A O 1
ATOM 659 N N . VAL A 1 85 ? -36.605 7.325 0.403 1.00 65.62 85 VAL A N 1
ATOM 660 C CA . VAL A 1 85 ? -37.969 6.830 0.293 1.00 65.62 85 VAL A CA 1
ATOM 661 C C . VAL A 1 85 ? -38.473 7.440 -1.006 1.00 65.62 85 VAL A C 1
ATOM 663 O O . VAL A 1 85 ? -38.677 8.650 -1.072 1.00 65.62 85 VAL A O 1
ATOM 666 N N . LYS A 1 86 ? -38.503 6.620 -2.054 1.00 57.12 86 LYS A N 1
ATOM 667 C CA . LYS A 1 86 ? -39.136 6.962 -3.322 1.00 57.12 86 LYS A CA 1
ATOM 668 C C . LYS A 1 86 ? -40.636 6.749 -3.201 1.00 57.12 86 LYS A C 1
ATOM 670 O O . LYS A 1 86 ? -41.012 5.768 -2.518 1.00 57.12 86 LYS A O 1
#